Protein AF-A0ABD3WPS1-F1 (afdb_monomer)

Structure (mmCIF, N/CA/C/O backbone):
data_AF-A0ABD3WPS1-F1
#
_entry.id   AF-A0ABD3WPS1-F1
#
loop_
_atom_site.group_PDB
_atom_site.id
_atom_site.type_symbol
_atom_site.label_atom_id
_atom_site.label_alt_id
_atom_site.label_comp_id
_atom_site.label_asym_id
_atom_site.label_entity_id
_atom_site.label_seq_id
_atom_site.pdbx_PDB_ins_code
_atom_site.Cartn_x
_atom_site.Cartn_y
_atom_site.Cartn_z
_atom_site.occupancy
_atom_site.B_iso_or_equiv
_atom_site.auth_seq_id
_atom_site.auth_comp_id
_atom_site.auth_asym_id
_atom_site.auth_atom_id
_atom_site.pdbx_PDB_model_num
ATOM 1 N N . ILE A 1 1 ? 0.980 13.992 4.237 1.00 90.56 1 ILE A N 1
ATOM 2 C CA . ILE A 1 1 ? 1.071 13.749 2.778 1.00 90.56 1 ILE A CA 1
ATOM 3 C C . ILE A 1 1 ? 2.547 13.601 2.466 1.00 90.56 1 ILE A C 1
ATOM 5 O O . ILE A 1 1 ? 3.297 14.518 2.788 1.00 90.56 1 ILE A O 1
ATOM 9 N N . HIS A 1 2 ? 2.955 12.463 1.911 1.00 95.31 2 HIS A N 1
ATOM 10 C CA . HIS A 1 2 ? 4.347 12.160 1.563 1.00 95.31 2 HIS A CA 1
ATOM 11 C C . HIS A 1 2 ? 4.413 11.684 0.109 1.00 95.31 2 HIS A C 1
ATOM 13 O O . HIS A 1 2 ? 3.564 10.899 -0.303 1.00 95.31 2 HIS A O 1
ATOM 19 N N . HIS A 1 3 ? 5.390 12.166 -0.659 1.00 97.44 3 HIS A N 1
ATOM 20 C CA . HIS A 1 3 ? 5.588 11.799 -2.064 1.00 97.44 3 HIS A CA 1
ATOM 21 C C . HIS A 1 3 ? 7.053 11.439 -2.307 1.00 97.44 3 HIS A C 1
ATOM 23 O O . HIS A 1 3 ? 7.946 12.166 -1.868 1.00 97.44 3 HIS A O 1
ATOM 29 N N . PHE A 1 4 ? 7.274 10.344 -3.027 1.00 97.94 4 PHE A N 1
ATOM 30 C CA . PHE A 1 4 ? 8.575 9.870 -3.482 1.00 97.94 4 PHE A CA 1
ATOM 31 C C . PHE A 1 4 ? 8.493 9.672 -4.995 1.00 97.94 4 PHE A C 1
ATOM 33 O O . PHE A 1 4 ? 7.769 8.794 -5.444 1.00 97.94 4 PHE A O 1
ATOM 40 N N . ASP A 1 5 ? 9.201 10.506 -5.753 1.00 97.69 5 ASP A N 1
ATOM 41 C CA . ASP A 1 5 ? 9.154 10.548 -7.220 1.00 97.69 5 ASP A CA 1
ATOM 42 C C . ASP A 1 5 ? 10.554 10.271 -7.784 1.00 97.69 5 ASP A C 1
ATOM 44 O O . ASP A 1 5 ? 11.524 10.946 -7.414 1.00 97.69 5 ASP A O 1
ATOM 48 N N . GLY A 1 6 ? 10.673 9.224 -8.604 1.00 95.44 6 GLY A N 1
ATOM 49 C CA . GLY A 1 6 ? 11.919 8.812 -9.256 1.00 95.44 6 GLY A CA 1
ATOM 50 C C . GLY A 1 6 ? 13.032 8.414 -8.281 1.00 95.44 6 GLY A C 1
ATOM 51 O O . GLY A 1 6 ? 14.220 8.466 -8.618 1.00 95.44 6 GLY A O 1
ATOM 52 N N . VAL A 1 7 ? 12.675 8.065 -7.042 1.00 95.94 7 VAL A N 1
ATOM 53 C CA . VAL A 1 7 ? 13.631 7.679 -6.000 1.00 95.94 7 VAL A CA 1
ATOM 54 C C . VAL A 1 7 ? 14.078 6.245 -6.238 1.00 95.94 7 VAL A C 1
ATOM 56 O O . VAL A 1 7 ? 13.259 5.353 -6.397 1.00 95.94 7 VAL A O 1
ATOM 59 N N . ARG A 1 8 ? 15.385 5.986 -6.193 1.00 97.75 8 ARG A N 1
ATOM 60 C CA . ARG A 1 8 ? 15.886 4.614 -6.316 1.00 97.75 8 ARG A CA 1
ATOM 61 C C . ARG A 1 8 ? 15.434 3.746 -5.135 1.00 97.75 8 ARG A C 1
ATOM 63 O O . ARG A 1 8 ? 14.708 2.786 -5.336 1.00 97.75 8 ARG A O 1
ATOM 70 N N . ASP A 1 9 ? 15.822 4.122 -3.917 1.00 97.12 9 ASP A N 1
ATOM 71 C CA . ASP A 1 9 ? 15.605 3.302 -2.724 1.00 97.12 9 ASP A CA 1
ATOM 72 C C . ASP A 1 9 ? 14.904 4.107 -1.620 1.00 97.12 9 ASP A C 1
ATOM 74 O O . ASP A 1 9 ? 15.428 5.115 -1.136 1.00 97.12 9 ASP A O 1
ATOM 78 N N . VAL A 1 10 ? 13.748 3.628 -1.162 1.00 98.12 10 VAL A N 1
ATOM 79 C CA . VAL A 1 10 ? 13.098 4.056 0.081 1.00 98.12 10 VAL A CA 1
ATOM 80 C C . VAL A 1 10 ? 13.339 2.981 1.132 1.00 98.12 10 VAL A C 1
ATOM 82 O O . VAL A 1 10 ? 12.753 1.897 1.105 1.00 98.12 10 VAL A O 1
ATOM 85 N N . ILE A 1 11 ? 14.232 3.275 2.076 1.00 96.56 11 ILE A N 1
ATOM 86 C CA . ILE A 1 11 ? 14.701 2.251 3.014 1.00 96.56 11 ILE A CA 1
ATOM 87 C C . ILE A 1 11 ? 13.707 2.040 4.165 1.00 96.56 11 ILE A C 1
ATOM 89 O O . ILE A 1 11 ? 13.345 0.901 4.449 1.00 96.56 11 ILE A O 1
ATOM 93 N N . PHE A 1 12 ? 13.266 3.110 4.828 1.00 95.44 12 PHE A N 1
ATOM 94 C CA . PHE A 1 12 ? 12.349 3.015 5.966 1.00 95.44 12 PHE A CA 1
ATOM 95 C C . PHE A 1 12 ? 11.408 4.214 6.025 1.00 95.44 12 PHE A C 1
ATOM 97 O O . PHE A 1 12 ? 11.847 5.359 5.922 1.00 95.44 12 PHE A O 1
ATOM 104 N N . ILE A 1 13 ? 10.129 3.933 6.258 1.00 98.06 13 ILE A N 1
ATOM 105 C CA . ILE A 1 13 ? 9.116 4.903 6.676 1.00 98.06 13 ILE A CA 1
ATOM 106 C C . ILE A 1 13 ? 8.440 4.330 7.918 1.00 98.06 13 ILE A C 1
ATOM 108 O O . ILE A 1 13 ? 8.072 3.156 7.932 1.00 98.06 13 ILE A O 1
ATOM 112 N N . TYR A 1 14 ? 8.301 5.149 8.956 1.00 98.12 14 TYR A N 1
ATOM 113 C CA . TYR A 1 14 ? 7.770 4.721 10.243 1.00 98.12 14 TYR A CA 1
ATOM 114 C C . TYR A 1 14 ? 6.867 5.812 10.823 1.00 98.12 14 TYR A C 1
ATOM 116 O O . TYR A 1 14 ? 7.283 6.970 10.924 1.00 98.12 14 TYR A O 1
ATOM 124 N N . PHE A 1 15 ? 5.640 5.435 11.172 1.00 98.44 15 PHE A N 1
ATOM 125 C CA . PHE A 1 15 ? 4.662 6.264 11.870 1.00 98.44 15 PHE A CA 1
ATOM 126 C C . PHE A 1 15 ? 4.296 5.591 13.191 1.00 98.44 15 PHE A C 1
ATOM 128 O O . PHE A 1 15 ? 3.921 4.424 13.179 1.00 98.44 15 PHE A O 1
ATOM 135 N N . ASP A 1 16 ? 4.379 6.340 14.289 1.00 98.19 16 ASP A N 1
ATOM 136 C CA . ASP A 1 16 ? 4.118 5.859 15.650 1.00 98.19 16 ASP A CA 1
ATOM 137 C C . ASP A 1 16 ? 3.204 6.845 16.383 1.00 98.19 16 ASP A C 1
ATOM 139 O O . ASP A 1 16 ? 3.512 8.040 16.476 1.00 98.19 16 ASP A O 1
ATOM 143 N N . GLY A 1 17 ? 2.048 6.352 16.831 1.00 97.00 17 GLY A N 1
ATOM 144 C CA . GLY A 1 17 ? 1.094 7.102 17.647 1.00 97.00 17 GLY A CA 1
ATOM 145 C C . GLY A 1 17 ? 0.487 8.320 16.944 1.00 97.00 17 GLY A C 1
ATOM 146 O O . GLY A 1 17 ? 0.163 9.316 17.597 1.00 97.00 17 GLY A O 1
ATOM 147 N N . VAL A 1 18 ? 0.376 8.291 15.612 1.00 97.50 18 VAL A N 1
ATOM 148 C CA . VAL A 1 18 ? -0.170 9.410 14.828 1.00 97.50 18 VAL A CA 1
ATOM 149 C C . VAL A 1 18 ? -1.668 9.256 14.595 1.00 97.50 18 VAL A C 1
ATOM 151 O O . VAL A 1 18 ? -2.170 8.168 14.348 1.00 97.50 18 VAL A O 1
ATOM 154 N N . THR A 1 19 ? -2.397 10.371 14.609 1.00 98.06 19 THR A N 1
ATOM 155 C CA . THR A 1 19 ? -3.838 10.346 14.321 1.00 98.06 19 THR A CA 1
ATOM 156 C C . THR A 1 19 ? -4.108 10.091 12.841 1.00 98.06 19 THR A C 1
ATOM 158 O O . THR A 1 19 ? -4.851 9.184 12.511 1.00 98.06 19 THR A O 1
ATOM 161 N N . ASP A 1 20 ? -3.471 10.838 11.938 1.00 95.88 20 ASP A N 1
ATOM 162 C CA . ASP A 1 20 ? -3.818 10.803 10.514 1.00 95.88 20 ASP A CA 1
ATOM 163 C C . ASP A 1 20 ? -2.588 10.668 9.611 1.00 95.88 20 ASP A C 1
ATOM 165 O O . ASP A 1 20 ? -1.736 11.561 9.540 1.00 95.88 20 ASP A O 1
ATOM 169 N N . VAL A 1 21 ? -2.572 9.620 8.789 1.00 98.25 21 VAL A N 1
ATOM 170 C CA . VAL A 1 21 ? -1.740 9.511 7.588 1.00 98.25 21 VAL A CA 1
ATOM 171 C C . VAL A 1 21 ? -2.627 9.689 6.361 1.00 98.25 21 VAL A C 1
ATOM 173 O O . VAL A 1 21 ? -3.204 8.759 5.797 1.00 98.25 21 VAL A O 1
ATOM 176 N N . ARG A 1 22 ? -2.717 10.944 5.916 1.00 97.69 22 ARG A N 1
ATOM 177 C CA . ARG A 1 22 ? -3.640 11.334 4.843 1.00 97.69 22 ARG A CA 1
ATOM 178 C C . ARG A 1 22 ? -3.305 10.740 3.472 1.00 97.69 22 ARG A C 1
ATOM 180 O O . ARG A 1 22 ? -4.216 10.388 2.734 1.00 97.69 22 ARG A O 1
ATOM 187 N N . SER A 1 23 ? -2.028 10.700 3.098 1.00 97.12 23 SER A N 1
ATOM 188 C CA . SER A 1 23 ? -1.595 9.995 1.889 1.00 97.12 23 SER A CA 1
ATOM 189 C C . SER A 1 23 ? -0.085 9.775 1.836 1.00 97.12 23 SER A C 1
ATOM 191 O O . SER A 1 23 ? 0.690 10.605 2.337 1.00 97.12 23 SER A O 1
ATOM 193 N N . ILE A 1 24 ? 0.315 8.681 1.189 1.00 98.62 24 ILE A N 1
ATOM 194 C CA . ILE A 1 24 ? 1.691 8.373 0.792 1.00 98.62 24 ILE A CA 1
ATOM 195 C C . ILE A 1 24 ? 1.679 7.920 -0.669 1.00 98.62 24 ILE A C 1
ATOM 197 O O . ILE A 1 24 ? 0.877 7.064 -1.033 1.00 98.62 24 ILE A O 1
ATOM 201 N N . HIS A 1 25 ? 2.563 8.484 -1.487 1.00 98.62 25 HIS A N 1
ATOM 202 C CA . HIS A 1 25 ? 2.689 8.152 -2.903 1.00 98.62 25 HIS A CA 1
ATOM 203 C C . HIS A 1 25 ? 4.131 7.787 -3.250 1.00 98.62 25 HIS A C 1
ATOM 205 O O . HIS A 1 25 ? 5.057 8.520 -2.894 1.00 98.62 25 HIS A O 1
ATOM 211 N N . PHE A 1 26 ? 4.293 6.688 -3.978 1.00 98.75 26 PHE A N 1
ATOM 212 C CA . PHE A 1 26 ? 5.540 6.253 -4.597 1.00 98.75 26 PHE A CA 1
ATOM 213 C C . PHE A 1 26 ? 5.321 6.201 -6.103 1.00 98.75 26 PHE A C 1
ATOM 215 O O . PHE A 1 26 ? 4.429 5.485 -6.543 1.00 98.75 26 PHE A O 1
ATOM 222 N N . ASP A 1 27 ? 6.111 6.958 -6.855 1.00 98.62 27 ASP A N 1
ATOM 223 C CA . ASP A 1 27 ? 6.054 7.040 -8.315 1.00 98.62 27 ASP A CA 1
ATOM 224 C C . ASP A 1 27 ? 7.449 6.749 -8.883 1.00 98.62 27 ASP A C 1
ATOM 226 O O . ASP A 1 27 ? 8.431 7.413 -8.527 1.00 98.62 27 ASP A O 1
ATOM 230 N N . GLY A 1 28 ? 7.559 5.693 -9.689 1.00 98.06 28 GLY A N 1
ATOM 231 C CA . GLY A 1 28 ? 8.811 5.292 -10.332 1.00 98.06 28 GLY A CA 1
ATOM 232 C C . GLY A 1 28 ? 9.918 4.900 -9.348 1.00 98.06 28 GLY A C 1
ATOM 233 O O . GLY A 1 28 ? 11.094 5.194 -9.590 1.00 98.06 28 GLY A O 1
ATOM 234 N N . VAL A 1 29 ? 9.560 4.279 -8.218 1.00 98.75 29 VAL A N 1
ATOM 235 C CA . VAL A 1 29 ? 10.522 3.856 -7.187 1.00 98.75 29 VAL A CA 1
ATOM 236 C C . VAL A 1 29 ? 11.087 2.472 -7.495 1.00 98.75 29 VAL A C 1
ATOM 238 O O . VAL A 1 29 ? 10.342 1.566 -7.840 1.00 98.75 29 VAL A O 1
ATOM 241 N N . THR A 1 30 ? 12.398 2.261 -7.347 1.00 98.62 30 THR A N 1
ATOM 242 C CA . THR A 1 30 ? 12.951 0.905 -7.538 1.00 98.62 30 THR A CA 1
ATOM 243 C C . THR A 1 30 ? 12.615 0.020 -6.340 1.00 98.62 30 THR A C 1
ATOM 245 O O . THR A 1 30 ? 11.839 -0.915 -6.488 1.00 98.62 30 THR A O 1
ATOM 248 N N . ASP A 1 31 ? 13.109 0.359 -5.148 1.00 98.50 31 ASP A N 1
ATOM 249 C CA . ASP A 1 31 ? 12.946 -0.483 -3.961 1.00 98.50 31 ASP A CA 1
ATOM 250 C C . ASP A 1 31 ? 12.274 0.278 -2.812 1.00 98.50 31 ASP A C 1
ATOM 252 O O . ASP A 1 31 ? 12.811 1.256 -2.286 1.00 98.50 31 ASP A O 1
ATOM 256 N N . VAL A 1 32 ? 11.137 -0.229 -2.336 1.00 98.75 32 VAL A N 1
ATOM 257 C CA . VAL A 1 32 ? 10.533 0.143 -1.051 1.00 98.75 32 VAL A CA 1
ATOM 258 C C . VAL A 1 32 ? 10.757 -0.992 -0.066 1.00 98.75 32 VAL A C 1
ATOM 260 O O . VAL A 1 32 ? 10.121 -2.049 -0.113 1.00 98.75 32 VAL A O 1
ATOM 263 N N . ARG A 1 33 ? 11.687 -0.789 0.864 1.00 98.50 33 ARG A N 1
ATOM 264 C CA . ARG A 1 33 ? 12.125 -1.869 1.748 1.00 98.50 33 ARG A CA 1
ATOM 265 C C . ARG A 1 33 ? 11.145 -2.123 2.893 1.00 98.50 33 ARG A C 1
ATOM 267 O O . ARG A 1 33 ? 10.745 -3.273 3.086 1.00 98.50 33 ARG A O 1
ATOM 274 N N . SER A 1 34 ? 10.773 -1.097 3.651 1.00 97.94 34 SER A N 1
ATOM 275 C CA . SER A 1 34 ? 9.887 -1.2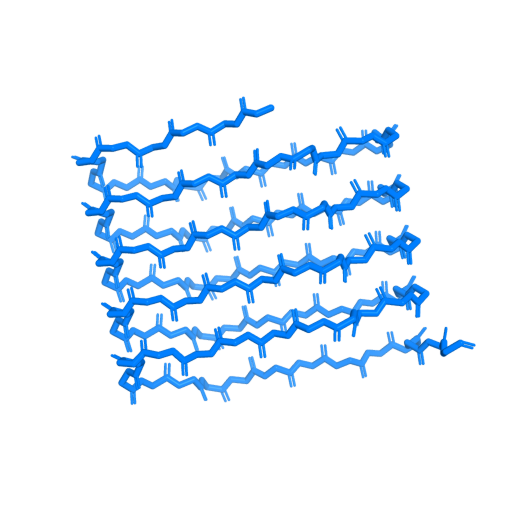59 4.809 1.00 97.94 34 SER A CA 1
ATOM 276 C C . SER A 1 34 ? 9.068 -0.002 5.089 1.00 97.94 34 SER A C 1
ATOM 278 O O . SER A 1 34 ? 9.616 1.097 5.191 1.00 97.94 34 SER A O 1
ATOM 280 N N . ILE A 1 35 ? 7.761 -0.187 5.267 1.00 98.75 35 ILE A N 1
ATOM 281 C CA . ILE A 1 35 ? 6.830 0.828 5.768 1.00 98.75 35 ILE A CA 1
ATOM 282 C C . ILE A 1 35 ? 6.127 0.257 6.996 1.00 98.75 35 ILE A C 1
ATOM 284 O O . ILE A 1 35 ? 5.648 -0.875 6.953 1.00 98.75 35 ILE A O 1
ATOM 288 N N . HIS A 1 36 ? 6.067 1.035 8.069 1.00 98.69 36 HIS A N 1
ATOM 289 C CA . HIS A 1 36 ? 5.461 0.634 9.333 1.00 98.69 36 HIS A CA 1
ATOM 290 C C . HIS A 1 36 ? 4.509 1.712 9.850 1.00 98.69 36 HIS A C 1
ATOM 292 O O . HIS A 1 36 ? 4.849 2.900 9.865 1.00 98.69 36 HIS A O 1
ATOM 298 N N . PHE A 1 37 ? 3.344 1.264 10.303 1.00 98.81 37 PHE A N 1
ATOM 299 C CA . PHE A 1 37 ? 2.342 2.054 11.004 1.00 98.81 37 PHE A CA 1
ATOM 300 C C . PHE A 1 37 ? 2.059 1.377 12.339 1.00 98.81 37 PHE A C 1
ATOM 302 O O . PHE A 1 37 ? 1.579 0.249 12.344 1.00 98.81 37 PHE A O 1
ATOM 309 N N . GLU A 1 38 ? 2.353 2.056 13.440 1.00 98.69 38 GLU A N 1
ATOM 310 C CA . GLU A 1 38 ? 2.133 1.565 14.798 1.00 98.69 38 GLU A CA 1
ATOM 311 C C . GLU A 1 38 ? 1.225 2.542 15.551 1.00 98.69 38 GLU A C 1
ATOM 313 O O . GLU A 1 38 ? 1.505 3.741 15.625 1.00 98.69 38 GLU A O 1
ATOM 318 N N . GLY A 1 39 ? 0.094 2.050 16.062 1.00 98.00 39 GLY A N 1
ATOM 319 C CA . GLY A 1 39 ? -0.849 2.864 16.835 1.00 98.00 39 GLY A CA 1
ATOM 320 C C . GLY A 1 39 ? -1.427 4.051 16.056 1.00 98.00 39 GLY A C 1
ATOM 321 O O . GLY A 1 39 ? -1.565 5.142 16.612 1.00 98.00 39 GLY A O 1
ATOM 322 N N . VAL A 1 40 ? -1.705 3.868 14.761 1.00 98.69 40 VAL A N 1
ATOM 323 C CA . VAL A 1 40 ? -2.243 4.922 13.884 1.00 98.69 40 VAL A CA 1
ATOM 324 C C . VAL A 1 40 ? -3.765 4.892 13.873 1.00 98.69 40 VAL A C 1
ATOM 326 O O . VAL A 1 40 ? -4.344 3.831 13.679 1.00 98.69 40 VAL A O 1
ATOM 329 N N . THR A 1 41 ? -4.440 6.036 14.010 1.00 98.56 41 THR A N 1
ATOM 330 C CA . THR A 1 41 ? -5.907 6.036 13.878 1.00 98.56 41 THR A CA 1
ATOM 331 C C . THR A 1 41 ? -6.314 5.817 12.421 1.00 98.56 41 THR A C 1
ATOM 333 O O . THR A 1 41 ? -6.934 4.811 12.110 1.00 98.56 41 THR A O 1
ATOM 336 N N . ASP A 1 42 ? -5.915 6.705 11.513 1.00 98.38 42 ASP A N 1
ATOM 337 C CA . ASP A 1 42 ? -6.392 6.700 10.130 1.00 98.38 42 ASP A CA 1
ATOM 338 C C . ASP A 1 42 ? -5.239 6.652 9.121 1.00 98.38 42 ASP A C 1
ATOM 340 O O . ASP A 1 42 ? -4.399 7.553 9.052 1.00 98.38 42 ASP A O 1
ATOM 344 N N . VAL A 1 43 ? -5.241 5.642 8.250 1.00 98.56 43 VAL A N 1
ATOM 345 C CA . VAL A 1 43 ? -4.410 5.584 7.042 1.00 98.56 43 VAL A CA 1
ATOM 346 C C . VAL A 1 43 ? -5.312 5.647 5.819 1.00 98.56 43 VAL A C 1
ATOM 348 O O . VAL A 1 43 ? -5.962 4.679 5.426 1.00 98.56 43 VAL A O 1
ATOM 351 N N . ILE A 1 44 ? -5.362 6.819 5.188 1.00 98.31 44 ILE A N 1
ATOM 352 C CA . ILE A 1 44 ? -6.391 7.079 4.178 1.00 98.31 44 ILE A CA 1
ATOM 353 C C . ILE A 1 44 ? -5.981 6.532 2.804 1.00 98.31 44 ILE A C 1
ATOM 355 O O . ILE A 1 44 ? -6.761 5.826 2.165 1.00 98.31 44 ILE A O 1
ATOM 359 N N . PHE A 1 45 ? -4.777 6.859 2.329 1.00 98.12 45 PHE A N 1
ATOM 360 C CA . PHE A 1 45 ? -4.311 6.434 1.007 1.00 98.12 45 PHE A CA 1
ATOM 361 C C . PHE A 1 45 ? -2.831 6.064 1.013 1.00 98.12 45 PHE A C 1
ATOM 363 O O . PHE A 1 45 ? -1.982 6.849 1.435 1.00 98.12 45 PHE A O 1
ATOM 370 N N . ILE A 1 46 ? -2.512 4.905 0.452 1.00 98.69 46 ILE A N 1
ATOM 371 C CA . ILE A 1 46 ? -1.150 4.549 0.058 1.00 98.69 46 ILE A CA 1
ATOM 372 C C . ILE A 1 46 ? -1.193 4.141 -1.409 1.00 98.69 46 ILE A C 1
ATOM 374 O O . ILE A 1 46 ? -1.987 3.277 -1.778 1.00 98.69 46 ILE A O 1
ATOM 378 N N . TYR A 1 47 ? -0.370 4.775 -2.237 1.00 98.75 47 TYR A N 1
ATOM 379 C CA . TYR A 1 47 ? -0.324 4.530 -3.674 1.00 98.75 47 TYR A CA 1
ATOM 380 C C . TYR A 1 47 ? 1.100 4.195 -4.107 1.00 98.75 47 TYR A C 1
ATOM 382 O O . TYR A 1 47 ? 2.032 4.940 -3.798 1.00 98.75 47 TYR A O 1
ATOM 390 N N . PHE A 1 48 ? 1.249 3.096 -4.833 1.00 98.81 48 PHE A N 1
ATOM 391 C CA . PHE A 1 48 ? 2.475 2.702 -5.514 1.00 98.81 48 PHE A CA 1
ATOM 392 C C . PHE A 1 48 ? 2.190 2.691 -7.013 1.00 98.81 48 PHE A C 1
ATOM 394 O O . PHE A 1 48 ? 1.278 1.988 -7.432 1.00 98.81 48 PHE A O 1
ATOM 401 N N . ASP A 1 49 ? 2.947 3.464 -7.783 1.00 98.75 49 ASP A N 1
ATOM 402 C CA . ASP A 1 49 ? 2.863 3.564 -9.240 1.00 98.75 49 ASP A CA 1
ATOM 403 C C . ASP A 1 49 ? 4.246 3.289 -9.842 1.00 98.75 49 ASP A C 1
ATOM 405 O O . ASP A 1 49 ? 5.235 3.940 -9.487 1.00 98.75 49 ASP A O 1
ATOM 409 N N . GLY A 1 50 ? 4.342 2.262 -10.686 1.00 98.31 50 GLY A N 1
ATOM 410 C CA . GLY A 1 50 ? 5.583 1.887 -11.363 1.00 98.31 50 GLY A CA 1
ATOM 411 C C . GLY A 1 50 ? 6.720 1.509 -10.409 1.00 98.31 50 GLY A C 1
ATOM 412 O O . GLY A 1 50 ? 7.872 1.873 -10.653 1.00 98.31 50 GLY A O 1
ATOM 413 N N . VAL A 1 51 ? 6.407 0.817 -9.306 1.00 98.81 51 VAL A N 1
ATOM 414 C CA . VAL A 1 51 ? 7.405 0.391 -8.310 1.00 98.81 51 VAL A CA 1
ATOM 415 C C . VAL A 1 51 ? 7.961 -0.990 -8.640 1.00 98.81 51 VAL A C 1
ATOM 417 O O . VAL A 1 51 ? 7.196 -1.910 -8.904 1.00 98.81 51 VAL A O 1
ATOM 420 N N . THR A 1 52 ? 9.277 -1.192 -8.594 1.00 98.75 52 THR A N 1
ATOM 421 C CA . THR A 1 52 ? 9.821 -2.539 -8.843 1.00 98.75 52 THR A CA 1
ATOM 422 C C . THR A 1 52 ? 9.515 -3.461 -7.663 1.00 98.75 52 THR A C 1
ATOM 424 O O . THR A 1 52 ? 8.682 -4.352 -7.798 1.00 98.75 52 THR A O 1
ATOM 427 N N . ASP A 1 53 ? 10.093 -3.201 -6.489 1.00 98.75 53 ASP A N 1
ATOM 428 C CA . ASP A 1 53 ? 9.985 -4.098 -5.337 1.00 98.75 53 ASP A CA 1
ATOM 429 C C . ASP A 1 53 ? 9.407 -3.392 -4.105 1.00 98.75 53 ASP A C 1
ATOM 431 O O . ASP A 1 53 ? 9.971 -2.432 -3.578 1.00 98.75 53 ASP A O 1
ATOM 435 N N . VAL A 1 54 ? 8.326 -3.943 -3.551 1.00 98.81 54 VAL A N 1
ATOM 436 C CA . VAL A 1 54 ? 7.809 -3.607 -2.219 1.00 98.81 54 VAL A CA 1
ATOM 437 C C . VAL A 1 54 ? 8.051 -4.786 -1.290 1.00 98.81 54 VAL A C 1
ATOM 439 O O . VAL A 1 54 ? 7.344 -5.797 -1.289 1.00 98.81 54 VAL A O 1
ATOM 442 N N . ARG A 1 55 ? 9.079 -4.676 -0.450 1.00 98.69 55 ARG A N 1
ATOM 443 C CA . ARG A 1 55 ? 9.506 -5.804 0.380 1.00 98.69 55 ARG A CA 1
ATOM 444 C C . ARG A 1 55 ? 8.604 -6.018 1.592 1.00 98.69 55 ARG A C 1
ATOM 446 O O . ARG A 1 55 ? 8.377 -7.169 1.969 1.00 98.69 55 ARG A O 1
ATOM 453 N N . SER A 1 56 ? 8.154 -4.953 2.247 1.00 98.31 56 SER A N 1
ATOM 454 C CA . SER A 1 56 ? 7.317 -5.109 3.434 1.00 98.31 56 SER A CA 1
ATOM 455 C C . SER A 1 56 ? 6.514 -3.867 3.810 1.00 98.31 56 SER A C 1
ATOM 457 O O . SER A 1 56 ? 7.050 -2.759 3.837 1.00 98.31 56 SER A O 1
ATOM 459 N N . ILE A 1 57 ? 5.242 -4.080 4.141 1.00 98.81 57 ILE A N 1
ATOM 460 C CA . ILE A 1 57 ? 4.345 -3.088 4.738 1.00 98.81 57 ILE A CA 1
ATOM 461 C C . ILE A 1 57 ? 3.707 -3.722 5.975 1.00 98.81 57 ILE A C 1
ATOM 463 O O . ILE A 1 57 ? 3.176 -4.831 5.884 1.00 98.81 57 ILE A O 1
ATOM 467 N N . TYR A 1 58 ? 3.758 -3.024 7.104 1.00 98.75 58 TYR A N 1
ATOM 468 C CA . TYR A 1 58 ? 3.225 -3.486 8.382 1.00 98.75 58 TYR A CA 1
ATOM 469 C C . TYR A 1 58 ? 2.293 -2.440 8.986 1.00 98.75 58 TYR A C 1
ATOM 471 O O . TYR A 1 58 ? 2.650 -1.264 9.072 1.00 98.75 58 TYR A O 1
ATOM 479 N N . PHE A 1 59 ? 1.128 -2.893 9.429 1.00 98.75 59 PHE A N 1
ATOM 480 C CA . PHE A 1 59 ? 0.167 -2.130 10.211 1.00 98.75 59 PHE A CA 1
ATOM 481 C C . PHE A 1 59 ? -0.046 -2.859 11.534 1.00 98.75 59 PHE A C 1
ATOM 483 O O . PHE A 1 59 ? -0.450 -4.019 11.518 1.00 98.75 59 PHE A O 1
ATOM 490 N N . GLU A 1 60 ? 0.225 -2.190 12.648 1.00 98.56 60 GLU A N 1
ATOM 491 C CA . GLU A 1 60 ? 0.086 -2.718 14.003 1.00 98.56 60 GLU A CA 1
ATOM 492 C C . GLU A 1 60 ? -0.778 -1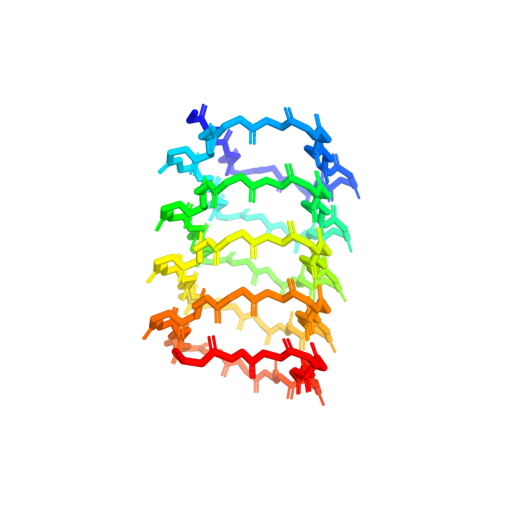.764 14.835 1.00 98.56 60 GLU A C 1
ATOM 494 O O . GLU A 1 60 ? -0.451 -0.585 14.992 1.00 98.56 60 GLU A O 1
ATOM 499 N N . GLY A 1 61 ? -1.911 -2.256 15.337 1.00 97.88 61 GLY A N 1
ATOM 500 C CA . GLY A 1 61 ? -2.831 -1.460 16.153 1.00 97.88 61 GLY A CA 1
ATOM 501 C C . GLY A 1 61 ? -3.396 -0.242 15.417 1.00 97.88 61 GLY A C 1
ATOM 502 O O . GLY A 1 61 ? -3.475 0.840 15.999 1.00 97.88 61 GLY A O 1
ATOM 503 N N . VAL A 1 62 ? -3.726 -0.393 14.130 1.00 98.56 62 VAL A N 1
ATOM 504 C CA . VAL A 1 62 ? -4.295 0.688 13.309 1.00 98.56 62 VAL A CA 1
ATOM 505 C C . VAL A 1 62 ? -5.818 0.654 13.373 1.00 98.56 62 VAL A C 1
ATOM 507 O O . VAL A 1 62 ? -6.404 -0.416 13.262 1.00 98.56 62 VAL A O 1
ATOM 510 N N . THR A 1 63 ? -6.495 1.791 13.524 1.00 98.38 63 THR A N 1
ATOM 511 C CA . THR A 1 63 ? -7.967 1.767 13.506 1.00 98.38 63 THR A CA 1
ATOM 512 C C . THR A 1 63 ? -8.461 1.528 12.083 1.00 98.38 63 THR A C 1
ATOM 514 O O . THR A 1 63 ? -8.984 0.459 11.801 1.00 98.38 63 THR A O 1
ATOM 517 N N . ASP A 1 64 ? -8.212 2.453 11.159 1.00 98.25 64 ASP A N 1
ATOM 518 C CA . ASP A 1 64 ? -8.794 2.409 9.819 1.00 98.25 64 ASP A CA 1
ATOM 519 C C . ASP A 1 64 ? -7.726 2.507 8.722 1.00 98.25 64 ASP A C 1
ATOM 521 O O . ASP A 1 64 ? -6.949 3.462 8.648 1.00 98.25 64 ASP A O 1
ATOM 525 N N . VAL A 1 65 ? -7.726 1.545 7.797 1.00 98.38 65 VAL A N 1
ATOM 526 C CA . VAL A 1 65 ? -6.971 1.596 6.538 1.00 98.38 65 VAL A CA 1
ATOM 527 C C . VAL A 1 65 ? -7.953 1.683 5.378 1.00 98.38 65 VAL A C 1
ATOM 529 O O . VAL A 1 65 ? -8.549 0.699 4.939 1.00 98.38 65 VAL A O 1
ATOM 532 N N . ARG A 1 66 ? -8.117 2.884 4.824 1.00 98.31 66 ARG A N 1
ATOM 533 C CA . ARG A 1 66 ? -9.145 3.119 3.805 1.00 98.31 66 ARG A CA 1
ATOM 534 C C . ARG A 1 66 ? -8.765 2.559 2.437 1.00 98.31 66 ARG A C 1
ATOM 536 O O . ARG A 1 66 ? -9.628 2.015 1.752 1.00 98.31 66 ARG A O 1
ATOM 543 N N . SER A 1 67 ? -7.533 2.756 1.974 1.00 98.12 67 SER A N 1
ATOM 544 C CA . SER A 1 67 ? -7.136 2.269 0.652 1.00 98.12 67 SER A CA 1
ATOM 545 C C . SER A 1 67 ? -5.632 2.127 0.494 1.00 98.12 67 SER A C 1
ATOM 547 O O . SER A 1 67 ? -4.873 3.068 0.732 1.00 98.12 67 SER A O 1
ATOM 549 N N . ILE A 1 68 ? -5.227 0.981 -0.043 1.00 98.69 68 ILE A N 1
ATOM 550 C CA . ILE A 1 68 ? -3.878 0.732 -0.551 1.00 98.69 68 ILE A CA 1
ATOM 551 C C . ILE A 1 68 ? -4.001 0.334 -2.020 1.00 98.69 68 ILE A C 1
ATOM 553 O O . ILE A 1 68 ? -4.803 -0.535 -2.358 1.00 98.69 68 ILE A O 1
ATOM 557 N N . HIS A 1 69 ? -3.229 0.974 -2.888 1.00 98.75 69 HIS A N 1
ATOM 558 C CA . HIS A 1 69 ? -3.252 0.725 -4.322 1.00 98.75 69 HIS A CA 1
ATOM 559 C C . HIS A 1 69 ? -1.845 0.471 -4.844 1.00 98.75 69 HIS A C 1
ATOM 561 O O . HIS A 1 69 ? -0.926 1.243 -4.565 1.00 98.75 69 HIS A O 1
ATOM 567 N N . PHE A 1 70 ? -1.704 -0.594 -5.620 1.00 98.81 70 PHE A N 1
ATOM 568 C CA . PHE A 1 70 ? -0.495 -0.936 -6.351 1.00 98.81 70 PHE A CA 1
ATOM 569 C C . PHE A 1 70 ? -0.830 -0.923 -7.839 1.00 98.81 70 PHE A C 1
ATOM 571 O O . PHE A 1 70 ? -1.720 -1.657 -8.256 1.00 98.81 70 PHE A O 1
ATOM 578 N N . ASP A 1 71 ? -0.136 -0.089 -8.603 1.00 98.75 71 ASP A N 1
ATOM 579 C CA . ASP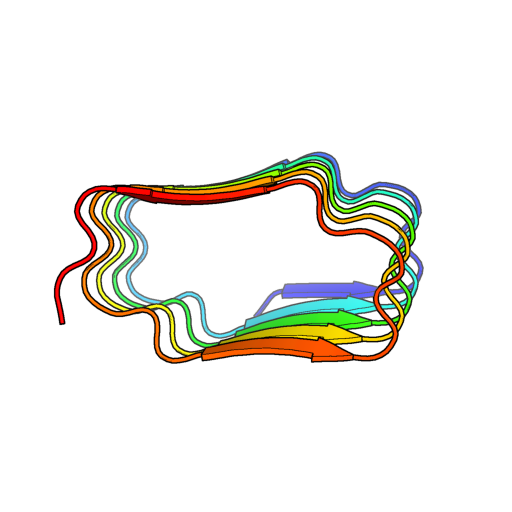 A 1 71 ? -0.273 0.075 -10.048 1.00 98.75 71 ASP A CA 1
ATOM 580 C C . ASP A 1 71 ? 1.089 -0.169 -10.708 1.00 98.75 71 ASP A C 1
ATOM 582 O O . ASP A 1 71 ? 2.084 0.476 -10.367 1.00 98.75 71 ASP A O 1
ATOM 586 N N . GLY A 1 72 ? 1.169 -1.168 -11.585 1.00 98.38 72 GLY A N 1
ATOM 587 C CA . GLY A 1 72 ? 2.404 -1.509 -12.294 1.00 98.38 72 GLY A CA 1
ATOM 588 C C . GLY A 1 72 ? 3.556 -1.934 -11.376 1.00 98.38 72 GLY A C 1
ATOM 589 O O . GLY A 1 72 ? 4.716 -1.671 -11.695 1.00 98.38 72 GLY A O 1
ATOM 590 N N . VAL A 1 73 ? 3.252 -2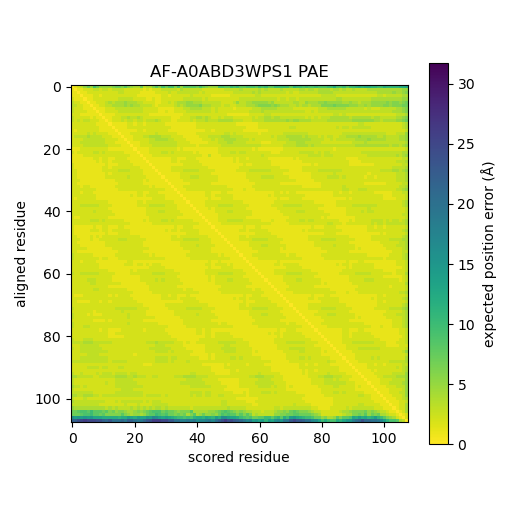.561 -10.233 1.00 98.81 73 VAL A N 1
ATOM 591 C CA . VAL A 1 73 ? 4.276 -3.021 -9.282 1.00 98.81 73 VAL A CA 1
ATOM 592 C C . VAL A 1 73 ? 4.826 -4.388 -9.678 1.00 98.81 73 VAL A C 1
ATOM 594 O O . VAL A 1 73 ? 4.055 -5.292 -9.982 1.00 98.81 73 VAL A O 1
ATOM 597 N N . THR A 1 74 ? 6.144 -4.593 -9.671 1.00 98.75 74 THR A N 1
ATOM 598 C CA . THR A 1 74 ? 6.681 -5.918 -10.039 1.00 98.75 74 THR A CA 1
ATOM 599 C C . THR A 1 74 ? 6.434 -6.922 -8.914 1.00 98.75 74 THR A C 1
ATOM 601 O O . THR A 1 74 ? 5.582 -7.796 -9.071 1.00 98.75 74 THR A O 1
ATOM 604 N N . ASP A 1 75 ? 7.069 -6.747 -7.755 1.00 98.69 75 ASP A N 1
ATOM 605 C CA . ASP A 1 75 ? 6.978 -7.703 -6.650 1.00 98.69 75 ASP A CA 1
ATOM 606 C C 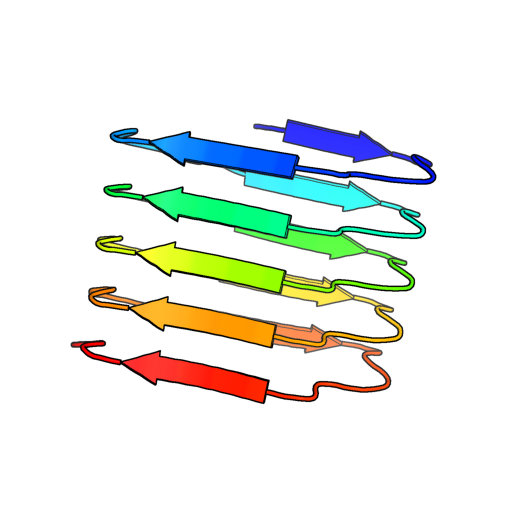. ASP A 1 75 ? 6.503 -7.045 -5.347 1.00 98.69 75 ASP A C 1
ATOM 608 O O . ASP A 1 75 ? 7.086 -6.082 -4.848 1.00 98.69 75 ASP A O 1
ATOM 612 N N . VAL A 1 76 ? 5.485 -7.634 -4.714 1.00 98.81 76 VAL A N 1
ATOM 613 C CA . VAL A 1 76 ? 5.071 -7.319 -3.341 1.00 98.81 76 VAL A CA 1
ATOM 614 C C . VAL A 1 76 ? 5.318 -8.530 -2.454 1.00 98.81 76 VAL A C 1
ATOM 616 O O . VAL A 1 76 ? 4.618 -9.544 -2.500 1.00 98.81 76 VAL A O 1
ATOM 619 N N . ARG A 1 77 ? 6.326 -8.446 -1.587 1.00 98.75 77 ARG A N 1
ATOM 620 C CA . ARG A 1 77 ? 6.734 -9.604 -0.784 1.00 98.75 77 ARG A CA 1
ATOM 621 C C . ARG A 1 77 ? 5.841 -9.837 0.432 1.00 98.75 77 ARG A C 1
ATOM 623 O O . ARG A 1 77 ? 5.583 -10.991 0.765 1.00 98.75 77 ARG A O 1
ATOM 630 N N . SER A 1 78 ? 5.446 -8.795 1.156 1.00 98.50 78 SER A N 1
ATOM 631 C CA . SER A 1 78 ? 4.648 -8.963 2.374 1.00 98.50 78 SER A CA 1
ATOM 632 C C . SER A 1 78 ? 3.853 -7.714 2.710 1.00 98.50 78 SER A C 1
ATOM 634 O O . SER A 1 78 ? 4.420 -6.628 2.811 1.00 98.50 78 SER A O 1
ATOM 636 N N . ILE A 1 79 ? 2.571 -7.903 2.994 1.00 98.75 79 ILE A N 1
ATOM 637 C CA . ILE A 1 79 ? 1.719 -6.916 3.659 1.00 98.75 79 ILE A CA 1
ATOM 638 C C . ILE A 1 79 ? 1.133 -7.591 4.899 1.00 98.75 79 ILE A C 1
ATOM 640 O O . ILE A 1 79 ? 0.634 -8.713 4.800 1.00 98.75 79 ILE A O 1
ATOM 644 N N . GLN A 1 80 ? 1.240 -6.952 6.059 1.00 98.69 80 GLN A N 1
ATOM 645 C CA . GLN A 1 80 ? 0.765 -7.503 7.326 1.00 98.69 80 GLN A CA 1
ATOM 646 C C . GLN A 1 80 ? -0.105 -6.489 8.052 1.00 98.69 80 GLN A C 1
ATOM 648 O O . GLN A 1 80 ? 0.283 -5.330 8.191 1.00 98.69 80 GLN A O 1
ATOM 653 N N . PHE A 1 81 ? -1.254 -6.959 8.517 1.00 98.62 81 PHE A N 1
ATOM 654 C CA . PHE A 1 81 ? -2.174 -6.235 9.378 1.00 98.62 81 PHE A CA 1
ATOM 655 C C . PHE A 1 81 ? -2.295 -7.022 10.680 1.00 98.62 81 PHE A C 1
ATOM 657 O O . PHE A 1 81 ? -2.699 -8.183 10.635 1.00 98.62 81 PHE A O 1
ATOM 664 N N . ASP A 1 82 ? -1.921 -6.409 11.797 1.00 98.31 82 ASP A N 1
ATOM 665 C CA . ASP A 1 82 ? -2.010 -6.971 13.145 1.00 98.31 82 ASP A CA 1
ATOM 666 C C . ASP A 1 82 ? -2.811 -6.018 14.039 1.00 98.31 82 ASP A C 1
ATOM 668 O O . ASP A 1 82 ? -2.442 -4.855 14.225 1.00 98.31 82 ASP A O 1
ATOM 672 N N . GLY A 1 83 ? -3.957 -6.481 14.536 1.00 97.38 83 GLY A N 1
ATOM 673 C CA . GLY A 1 83 ? -4.849 -5.674 15.369 1.00 97.38 83 GLY A CA 1
ATOM 674 C C . GLY A 1 83 ? -5.382 -4.434 14.648 1.00 97.38 83 GLY A C 1
ATOM 675 O O . GLY A 1 83 ? -5.508 -3.375 15.265 1.00 97.38 83 GLY A O 1
ATOM 676 N N . VAL A 1 84 ? -5.640 -4.545 13.340 1.00 98.25 84 VAL A N 1
ATOM 677 C CA . VAL A 1 84 ? -6.228 -3.461 12.543 1.00 98.25 84 VAL A CA 1
ATOM 678 C C . VAL A 1 84 ? -7.747 -3.538 12.603 1.00 98.25 84 VAL A C 1
ATOM 680 O O . VAL A 1 84 ? -8.276 -4.618 12.397 1.00 98.25 84 VAL A O 1
ATOM 683 N N . THR A 1 85 ? -8.468 -2.446 12.867 1.00 98.12 85 THR A N 1
ATOM 684 C CA . THR A 1 85 ? -9.942 -2.529 12.944 1.00 98.12 85 THR A CA 1
ATOM 685 C C . THR A 1 85 ? -10.530 -2.720 11.542 1.00 98.12 85 THR A C 1
ATOM 687 O O . THR A 1 85 ? -10.906 -3.836 11.202 1.00 98.12 85 THR A O 1
ATOM 690 N N . ASP A 1 86 ? -10.487 -1.709 10.671 1.00 97.50 86 ASP A N 1
ATOM 691 C CA . ASP A 1 86 ? -11.002 -1.815 9.298 1.00 97.50 86 ASP A CA 1
ATOM 692 C C . ASP A 1 86 ? -9.886 -1.748 8.242 1.00 97.50 86 ASP A C 1
ATOM 694 O O . ASP A 1 86 ? -8.965 -0.929 8.306 1.00 97.50 86 ASP A O 1
ATOM 698 N N . VAL A 1 87 ? -10.013 -2.580 7.204 1.00 97.50 87 VAL A N 1
ATOM 699 C CA . VAL A 1 87 ? -9.254 -2.466 5.952 1.00 97.50 87 VAL A CA 1
ATOM 700 C C . VAL A 1 87 ? -10.234 -2.485 4.788 1.00 97.50 87 VAL A C 1
ATOM 702 O O . VAL A 1 87 ? -10.604 -3.534 4.258 1.00 97.50 87 VAL A O 1
ATOM 705 N N . ARG A 1 88 ? -10.608 -1.296 4.326 1.00 97.38 88 ARG A N 1
ATOM 706 C CA . ARG A 1 88 ? -11.691 -1.148 3.352 1.00 97.38 88 ARG A CA 1
ATOM 707 C C . ARG A 1 88 ? -11.339 -1.669 1.960 1.00 97.38 88 ARG A C 1
ATOM 709 O O . ARG A 1 88 ? -12.194 -2.243 1.284 1.00 97.38 88 ARG A O 1
ATOM 716 N N . SER A 1 89 ? -10.125 -1.416 1.470 1.00 96.81 89 SER A N 1
ATOM 717 C CA . SER A 1 89 ? -9.715 -1.919 0.154 1.00 96.81 89 SER A CA 1
ATOM 718 C C . SER A 1 89 ? -8.208 -1.993 -0.0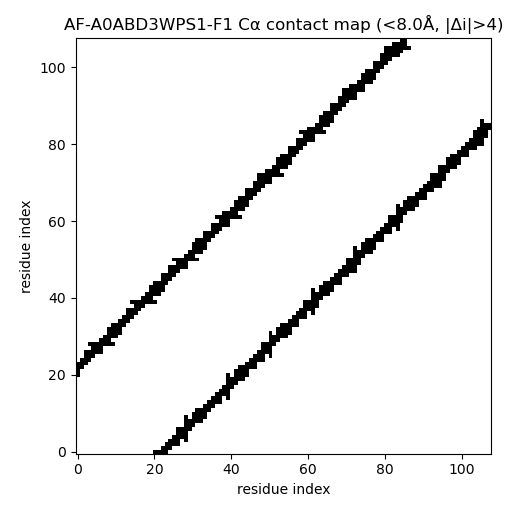36 1.00 96.81 89 SER A C 1
ATOM 720 O O . SER A 1 89 ? -7.477 -1.053 0.276 1.00 96.81 89 SER A O 1
ATOM 722 N N . ILE A 1 90 ? -7.776 -3.084 -0.662 1.00 98.06 90 ILE A N 1
ATOM 723 C CA . ILE A 1 90 ? -6.437 -3.253 -1.219 1.00 98.06 90 ILE A CA 1
ATOM 724 C C . ILE A 1 90 ? -6.615 -3.615 -2.691 1.00 98.06 90 ILE A C 1
ATOM 726 O O . ILE A 1 90 ? -7.331 -4.566 -3.010 1.00 98.06 90 ILE A O 1
ATOM 730 N N . HIS A 1 91 ? -5.999 -2.846 -3.582 1.00 98.31 91 HIS A N 1
ATOM 731 C CA . HIS A 1 91 ? -6.104 -3.046 -5.021 1.00 98.31 91 HIS A CA 1
ATOM 732 C C . HIS A 1 91 ? -4.735 -3.284 -5.647 1.00 98.31 91 HIS A C 1
ATOM 734 O O . HIS A 1 91 ? -3.763 -2.618 -5.296 1.00 98.31 91 HIS A O 1
ATOM 740 N N . PHE A 1 92 ? -4.697 -4.216 -6.593 1.00 98.38 92 PHE A N 1
ATOM 741 C CA . PHE A 1 92 ? -3.520 -4.557 -7.375 1.00 98.38 92 PHE A CA 1
ATOM 742 C C . PHE A 1 92 ? -3.904 -4.489 -8.853 1.00 98.38 92 PHE A C 1
ATOM 744 O O . PHE A 1 92 ? -4.694 -5.316 -9.313 1.00 98.38 92 PHE A O 1
ATOM 751 N N . ASP A 1 93 ? -3.345 -3.522 -9.572 1.00 98.44 93 ASP A N 1
ATOM 752 C CA . ASP A 1 93 ? -3.422 -3.404 -11.025 1.00 98.44 93 ASP A CA 1
ATOM 753 C C . ASP A 1 93 ? -2.018 -3.545 -11.620 1.00 98.44 93 ASP A C 1
ATOM 755 O O . ASP A 1 93 ? -1.045 -2.990 -11.113 1.00 98.44 93 ASP A O 1
ATOM 759 N N . GLY A 1 94 ? -1.883 -4.367 -12.658 1.00 97.81 94 GLY A N 1
ATOM 760 C CA . GLY A 1 94 ? -0.588 -4.631 -13.289 1.00 97.81 94 GLY A CA 1
ATOM 761 C C . GLY A 1 94 ? 0.487 -5.239 -12.374 1.00 97.81 94 GLY A C 1
ATOM 762 O O . GLY A 1 94 ? 1.664 -5.167 -12.724 1.00 97.81 94 GLY A O 1
ATOM 763 N N . VAL A 1 95 ? 0.118 -5.828 -11.226 1.00 98.50 95 VAL A N 1
ATOM 764 C CA . VAL A 1 95 ? 1.091 -6.418 -10.292 1.00 98.50 95 VAL A CA 1
ATOM 765 C C . VAL A 1 95 ? 1.535 -7.809 -10.731 1.00 98.50 95 VAL A C 1
ATOM 767 O O . VAL A 1 95 ? 0.693 -8.649 -11.051 1.00 98.50 95 VAL A O 1
ATOM 770 N N . THR A 1 96 ? 2.850 -8.060 -10.749 1.00 98.62 96 THR A N 1
ATOM 771 C CA . THR A 1 96 ? 3.402 -9.331 -11.259 1.00 98.62 9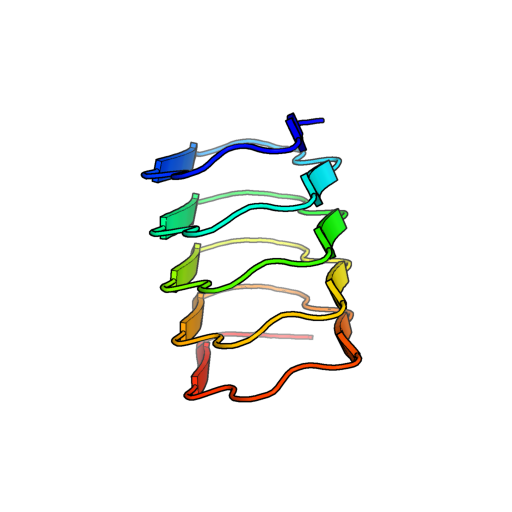6 THR A CA 1
ATOM 772 C C . THR A 1 96 ? 3.402 -10.441 -10.207 1.00 98.62 96 THR A C 1
ATOM 774 O O . THR A 1 96 ? 2.917 -11.535 -10.501 1.00 98.62 96 THR A O 1
ATOM 777 N N . ASP A 1 97 ? 3.896 -10.182 -8.993 1.00 98.44 97 ASP A N 1
ATOM 778 C CA . ASP A 1 97 ? 3.876 -11.152 -7.889 1.00 98.44 97 ASP A CA 1
ATOM 779 C C . ASP A 1 97 ? 3.441 -10.513 -6.562 1.00 98.44 97 ASP A C 1
ATOM 781 O O . ASP A 1 97 ? 3.862 -9.417 -6.188 1.00 98.44 97 ASP A O 1
ATOM 785 N N . VAL A 1 98 ? 2.614 -11.244 -5.814 1.00 98.44 98 VAL A N 1
ATOM 786 C CA . VAL A 1 98 ? 2.260 -10.934 -4.427 1.00 98.44 98 VAL A CA 1
ATOM 787 C C . VAL A 1 98 ? 2.457 -12.193 -3.602 1.00 98.44 98 VAL A C 1
ATOM 789 O O . VAL A 1 98 ? 1.650 -13.123 -3.631 1.00 98.44 98 VAL A O 1
ATOM 792 N N . ARG A 1 99 ? 3.529 -12.216 -2.813 1.00 98.56 99 ARG A N 1
ATOM 793 C CA . ARG A 1 99 ? 3.917 -13.429 -2.090 1.00 98.56 99 ARG A CA 1
ATOM 794 C C . ARG A 1 99 ? 3.022 -13.721 -0.889 1.00 98.56 99 ARG A C 1
ATOM 796 O O . ARG A 1 99 ? 2.720 -14.884 -0.625 1.00 98.56 99 ARG A O 1
ATOM 803 N N . SER A 1 100 ? 2.663 -12.706 -0.108 1.00 97.94 100 SER A N 1
ATOM 804 C CA . SER A 1 100 ? 1.798 -12.898 1.058 1.00 97.94 100 SER A CA 1
ATOM 805 C C . SER A 1 100 ? 1.128 -11.612 1.511 1.00 97.94 100 SER A C 1
ATOM 807 O O . SER A 1 100 ? 1.775 -10.570 1.622 1.00 97.94 100 SER A O 1
ATOM 809 N N . ILE A 1 101 ? -0.144 -11.742 1.868 1.00 98.19 101 ILE A N 1
ATOM 810 C CA . ILE A 1 101 ? -0.911 -10.752 2.617 1.00 98.19 101 ILE A CA 1
ATOM 811 C C . ILE A 1 101 ? -1.458 -11.479 3.842 1.00 98.19 101 ILE A C 1
ATOM 813 O O . ILE A 1 101 ? -2.046 -12.554 3.703 1.00 98.19 101 ILE A O 1
ATOM 817 N N . HIS A 1 102 ? -1.218 -10.934 5.030 1.00 97.88 102 HIS A N 1
ATOM 818 C CA . HIS A 1 102 ? -1.649 -11.530 6.288 1.00 97.88 102 HIS A CA 1
ATOM 819 C C . HIS A 1 102 ? -2.519 -10.562 7.078 1.00 97.88 102 HIS A C 1
ATOM 821 O O . HIS A 1 102 ? -2.196 -9.381 7.176 1.00 97.88 102 HIS A O 1
ATOM 827 N N . P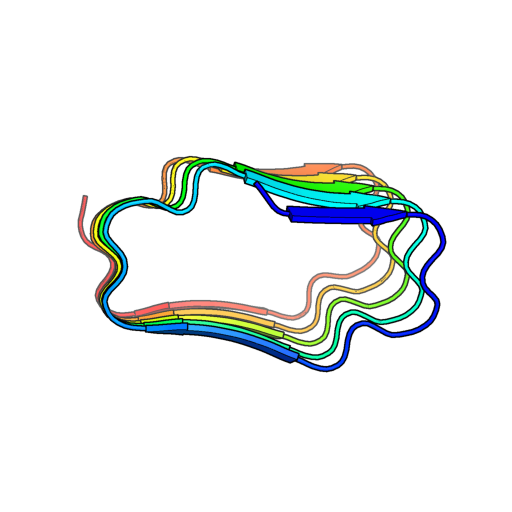HE A 1 103 ? -3.593 -11.100 7.646 1.00 97.62 103 PHE A N 1
ATOM 828 C CA . PHE A 1 103 ? -4.511 -10.394 8.523 1.00 97.62 103 PHE A CA 1
ATOM 829 C C . PHE A 1 103 ? -4.595 -11.187 9.825 1.00 97.62 103 PHE A C 1
ATOM 831 O O . PHE A 1 103 ? -5.046 -12.336 9.807 1.00 97.62 103 PHE A O 1
ATOM 838 N N . ASP A 1 104 ? -4.153 -10.582 10.921 1.00 97.00 104 ASP A N 1
ATOM 839 C CA . ASP A 1 104 ? -4.325 -11.079 12.281 1.00 97.00 104 ASP A CA 1
ATOM 840 C C . ASP A 1 104 ? -5.073 -10.031 13.107 1.00 97.00 104 ASP A C 1
ATOM 842 O O . ASP A 1 104 ? -4.823 -8.831 13.003 1.00 97.00 104 ASP A O 1
ATOM 846 N N . GLY A 1 105 ? -6.058 -10.478 13.880 1.00 91.50 105 GLY A N 1
ATOM 847 C CA . GLY A 1 105 ? -6.874 -9.586 14.704 1.00 91.50 105 GLY A CA 1
ATOM 848 C C . GLY A 1 105 ? -7.654 -8.507 13.940 1.00 91.50 105 GLY A C 1
ATOM 849 O O . GLY A 1 105 ? -7.997 -7.504 14.556 1.00 91.50 105 GLY A O 1
ATOM 850 N N . VAL A 1 106 ? -7.936 -8.695 12.641 1.00 91.56 106 VAL A N 1
ATOM 851 C CA . VAL A 1 106 ? -8.732 -7.734 11.858 1.00 91.56 106 VAL A CA 1
ATOM 852 C C . VAL A 1 106 ? -10.228 -7.929 12.084 1.00 91.56 106 VAL A C 1
ATOM 854 O O . VAL A 1 106 ? -10.731 -9.044 11.920 1.00 91.56 106 VAL A O 1
ATOM 857 N N . THR A 1 107 ? -10.932 -6.868 12.493 1.00 82.50 107 THR A N 1
ATOM 858 C CA . THR A 1 107 ? -12.339 -6.935 12.924 1.00 82.50 107 THR A CA 1
ATOM 859 C C . THR A 1 107 ? -13.193 -5.816 12.324 1.00 82.50 107 THR A C 1
ATOM 861 O O . THR A 1 107 ? -13.014 -4.662 12.694 1.00 82.50 107 THR A O 1
ATOM 864 N N . ASP A 1 108 ? -14.154 -6.211 11.483 1.00 63.09 108 ASP A N 1
ATOM 865 C CA . ASP A 1 108 ? -15.155 -5.363 10.800 1.00 63.09 108 ASP A CA 1
ATOM 866 C C . ASP A 1 108 ? -15.973 -4.455 11.748 1.00 63.09 108 ASP A C 1
ATOM 868 O O . ASP A 1 108 ? -16.439 -4.958 12.805 1.00 63.09 108 ASP A O 1
#

Organism: Sinanodonta woodiana (NCBI:txid1069815)

Radius of gyration: 12.69 Å; Cα contacts (8 Å, |Δi|>4): 347; chains: 1; bounding box: 31×27×31 Å

Solvent-accessible surface area (backbone atoms only — not comparable to full-atom values): 5191 Å² total; per-residue (Å²): 112,47,80,41,72,68,39,58,73,47,65,76,48,80,46,71,69,41,62,72,44,65,31,38,38,34,34,50,24,42,37,39,47,36,38,40,37,33,47,26,42,35,38,47,36,37,40,36,34,49,25,42,36,37,50,31,38,41,36,34,48,23,41,36,35,50,32,39,39,35,34,47,2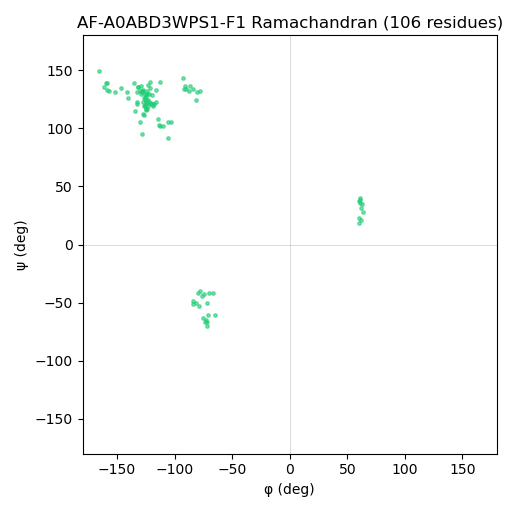5,40,37,36,49,34,38,39,33,36,47,21,35,41,73,74,41,79,47,76,41,74,54,71,43,74,74,42,76,48,78,39,71,63,48,129

pLDDT: mean 97.49, std 3.89, range [63.09, 98.81]

Foldseek 3Di:
DEEAELAAEDAEAEAEQEADDQEYEYYCYEEDAEYEAYNYADAAEYEYALYEEAQEYEYYLYAEAREYEYALYEEYNEYEYALYADHNDYYYHNYNYYNDYYYHNYHD

Secondary structure (DSSP, 8-state):
-EEEES-SEEEEEEEES-SEE--EEEES-SEEEEEEEES-SEE--EEEES-SEE--EEEES-SEE--EEEES-SEE--EEEES-SEE--EEEES--EE--EEEES---

Sequence (108 aa):
IHHFDGVRDVIFIYFDGVTDVRSIHFDGVTDVRSIHFEGVTDVIFIYFDGVTDVRSIYFEGVTDVRSIHFDGVTDVRSIQFDGVTDVRSIHFDGVTDVRSIHFDGVTD

Nearest PDB structures (foldseek):
  3otz-assembly1_A  TM=2.649E-01  e=3.843E+00  Methanosarcina thermophila
  1fxj-assembly1_A  TM=1.670E-01  e=3.843E+00  Escherichia coli
  1hm0-assembly1_A  TM=1.018E-01  e=1.567E+00  Streptococcus pneumoniae

Mean predicted aligned error: 2.26 Å